Protein AF-A0A7K3YD41-F1 (afdb_monomer_lite)

Sequence (120 aa):
AGKALQLPLYIRAVETLTGLTGAAGAYYTLRRDEVQIRPVFWDARRKAHFAVYPATSKSGVEDIHALIDASLARVRDYLRGIQGGRFHPRQDTGPCPAYCGFMTVCRFDALREEGEDGSH

Radius of gyration: 18.7 Å; chains: 1; bounding box: 37×51×47 Å

pLDDT: mean 80.91, std 15.58, range [35.88, 98.0]

Structure (mmCIF, N/CA/C/O backbone):
data_AF-A0A7K3YD41-F1
#
_entry.id   AF-A0A7K3YD41-F1
#
loop_
_atom_site.group_PDB
_atom_site.id
_atom_site.type_symbol
_atom_site.label_atom_id
_atom_site.label_alt_id
_atom_site.label_comp_id
_atom_site.label_asym_id
_atom_site.label_entity_id
_atom_site.label_seq_id
_atom_site.pdbx_PDB_ins_code
_atom_site.Cartn_x
_atom_site.Cartn_y
_atom_site.Cartn_z
_atom_site.occupancy
_atom_site.B_iso_or_equiv
_atom_site.auth_seq_id
_atom_site.auth_comp_id
_atom_site.auth_asym_id
_atom_site.auth_atom_id
_atom_site.pdbx_PDB_model_num
ATOM 1 N N . ALA A 1 1 ? 8.044 6.000 2.141 1.00 57.03 1 ALA A N 1
ATOM 2 C CA . ALA A 1 1 ? 7.405 4.773 1.609 1.00 57.03 1 ALA A CA 1
ATOM 3 C C . ALA A 1 1 ? 6.131 4.428 2.396 1.00 57.03 1 ALA A C 1
ATOM 5 O O . ALA A 1 1 ? 5.997 4.919 3.513 1.00 57.03 1 ALA A O 1
ATOM 6 N N . GLY A 1 2 ? 5.197 3.649 1.824 1.00 60.16 2 GLY A N 1
ATOM 7 C CA . GLY A 1 2 ? 4.041 3.037 2.519 1.00 60.16 2 GLY A CA 1
ATOM 8 C C . GLY A 1 2 ? 2.701 3.803 2.531 1.00 60.16 2 GLY A C 1
ATOM 9 O O . GLY A 1 2 ? 1.834 3.455 3.327 1.00 60.16 2 GLY A O 1
ATOM 10 N N . LYS A 1 3 ? 2.540 4.884 1.747 1.00 61.78 3 LYS A N 1
ATOM 11 C CA . LYS A 1 3 ? 1.255 5.617 1.621 1.00 61.78 3 LYS A CA 1
ATOM 12 C C . LYS A 1 3 ? 0.293 4.936 0.635 1.00 61.78 3 LYS A C 1
ATOM 14 O O . LYS A 1 3 ? -0.917 5.055 0.766 1.00 61.78 3 LYS A O 1
ATOM 19 N N . ALA A 1 4 ? 0.829 4.190 -0.331 1.00 81.25 4 ALA A N 1
ATOM 20 C CA . ALA A 1 4 ? 0.049 3.314 -1.196 1.00 81.25 4 ALA A CA 1
ATOM 21 C C . ALA A 1 4 ? -0.242 2.007 -0.446 1.00 81.25 4 ALA A C 1
ATOM 23 O O . ALA A 1 4 ? 0.607 1.121 -0.400 1.00 81.25 4 ALA A O 1
ATOM 24 N N . LEU A 1 5 ? -1.410 1.924 0.194 1.00 89.75 5 LEU A N 1
ATOM 25 C CA . LEU A 1 5 ? -1.732 0.846 1.137 1.00 89.75 5 LEU A CA 1
ATOM 26 C C . LEU A 1 5 ? -2.215 -0.449 0.481 1.00 89.75 5 LEU A C 1
ATOM 28 O O . LEU A 1 5 ? -1.977 -1.524 1.016 1.00 89.75 5 LEU A O 1
ATOM 32 N N . GLN A 1 6 ? -2.890 -0.360 -0.663 1.00 93.50 6 GLN A N 1
ATOM 33 C CA . GLN A 1 6 ? -3.619 -1.490 -1.242 1.00 93.50 6 GLN A CA 1
ATOM 34 C C . GLN A 1 6 ? -2.731 -2.723 -1.478 1.00 93.50 6 GLN A C 1
ATOM 36 O O . GLN A 1 6 ? -3.013 -3.795 -0.950 1.00 93.50 6 GLN A O 1
ATOM 41 N N . LEU A 1 7 ? -1.635 -2.567 -2.229 1.00 94.56 7 LEU A N 1
ATOM 42 C CA . LEU A 1 7 ? -0.740 -3.680 -2.558 1.00 94.56 7 LEU A CA 1
ATOM 43 C C . LEU A 1 7 ? -0.038 -4.269 -1.318 1.00 94.56 7 LEU A C 1
ATOM 45 O O . LEU A 1 7 ? -0.115 -5.485 -1.151 1.00 94.56 7 LEU A O 1
ATOM 49 N N . PRO A 1 8 ? 0.583 -3.478 -0.414 1.00 94.75 8 PRO A N 1
ATOM 50 C CA . PRO A 1 8 ? 1.166 -4.026 0.813 1.00 94.75 8 PRO A CA 1
ATOM 51 C C . PRO A 1 8 ? 0.164 -4.781 1.697 1.00 94.75 8 PRO A C 1
ATOM 53 O O . PRO A 1 8 ? 0.505 -5.828 2.244 1.00 94.75 8 PRO A O 1
ATOM 56 N N . LEU A 1 9 ? -1.078 -4.295 1.814 1.00 95.94 9 LEU A N 1
ATOM 57 C CA . LEU A 1 9 ? -2.110 -4.966 2.613 1.00 95.94 9 LEU A CA 1
ATOM 58 C C . LEU A 1 9 ? -2.552 -6.296 1.998 1.00 95.94 9 LEU A C 1
ATOM 60 O O . LEU A 1 9 ? -2.706 -7.276 2.726 1.00 95.94 9 LEU A O 1
ATOM 64 N N . TYR A 1 10 ? -2.723 -6.359 0.675 1.00 95.94 10 TYR A N 1
ATOM 65 C CA . TYR A 1 10 ? -3.044 -7.622 0.008 1.00 95.94 10 TYR A CA 1
ATOM 66 C C . TYR A 1 10 ? -1.913 -8.633 0.106 1.00 95.94 10 TYR A C 1
ATOM 68 O O . TYR A 1 10 ? -2.182 -9.797 0.392 1.00 95.94 10 TYR A O 1
ATOM 76 N N . ILE A 1 11 ? -0.664 -8.195 -0.075 1.00 95.75 11 ILE A N 1
ATOM 77 C CA . ILE A 1 11 ? 0.490 -9.073 0.122 1.00 95.75 11 ILE A CA 1
ATOM 78 C C . ILE A 1 11 ? 0.449 -9.642 1.538 1.00 95.75 11 ILE A C 1
ATOM 80 O O . ILE A 1 11 ? 0.408 -10.859 1.686 1.00 95.75 11 ILE A O 1
ATOM 84 N N . ARG A 1 12 ? 0.326 -8.796 2.570 1.00 96.81 12 ARG A N 1
ATOM 85 C CA . ARG A 1 12 ? 0.276 -9.268 3.959 1.00 96.81 12 ARG A CA 1
ATOM 86 C C . ARG A 1 12 ? -0.837 -10.286 4.214 1.00 96.81 12 ARG A C 1
ATOM 88 O O . ARG A 1 12 ? -0.636 -11.245 4.962 1.00 96.81 12 ARG A O 1
ATOM 95 N N . ALA A 1 13 ? -2.012 -10.076 3.624 1.00 97.19 13 ALA A N 1
ATOM 96 C CA . ALA A 1 13 ? -3.127 -11.009 3.742 1.00 97.19 13 ALA A CA 1
ATOM 97 C C . ALA A 1 13 ? -2.784 -12.370 3.117 1.00 97.19 13 ALA A C 1
ATOM 99 O O . ALA A 1 13 ? -2.975 -13.400 3.759 1.00 97.19 13 ALA A O 1
ATOM 100 N N . VAL A 1 14 ? -2.216 -12.381 1.908 1.00 97.00 14 VAL A N 1
ATOM 101 C CA . VAL A 1 14 ? -1.790 -13.615 1.231 1.00 97.00 14 VAL A CA 1
ATOM 102 C C . VAL A 1 14 ? -0.688 -14.330 2.012 1.00 97.00 14 VAL A C 1
ATOM 104 O O . VAL A 1 14 ? -0.788 -15.538 2.209 1.00 97.00 14 VAL A O 1
ATOM 107 N N . GLU A 1 15 ? 0.322 -13.613 2.508 1.00 96.94 15 GLU A N 1
ATOM 108 C CA . GLU A 1 15 ? 1.392 -14.198 3.334 1.00 96.94 15 GLU A CA 1
ATOM 109 C C . GLU A 1 15 ? 0.824 -14.871 4.588 1.00 96.94 15 GLU A C 1
ATOM 111 O O . GLU A 1 15 ? 1.218 -15.977 4.944 1.00 96.94 15 GLU A O 1
ATOM 116 N N . THR A 1 16 ? -0.163 -14.234 5.222 1.00 97.38 16 THR A N 1
ATOM 117 C CA . THR A 1 16 ? -0.834 -14.772 6.413 1.00 97.38 16 THR A CA 1
ATOM 118 C C . THR A 1 16 ? -1.638 -16.033 6.094 1.00 97.38 16 THR A C 1
ATOM 120 O O . THR A 1 16 ? -1.631 -16.980 6.874 1.00 97.38 16 THR A O 1
ATOM 123 N N . LEU A 1 17 ? -2.332 -16.053 4.954 1.00 98.00 17 LEU A N 1
ATOM 124 C CA . LEU A 1 17 ? -3.191 -17.168 4.548 1.00 98.00 17 LEU A CA 1
ATOM 125 C C . LEU A 1 17 ? -2.413 -18.366 3.990 1.00 98.00 17 LEU A C 1
ATOM 127 O O . LEU A 1 17 ? -2.911 -19.486 4.040 1.00 98.00 17 LEU A O 1
ATOM 131 N N . THR A 1 18 ? -1.227 -18.137 3.423 1.00 97.62 18 THR A 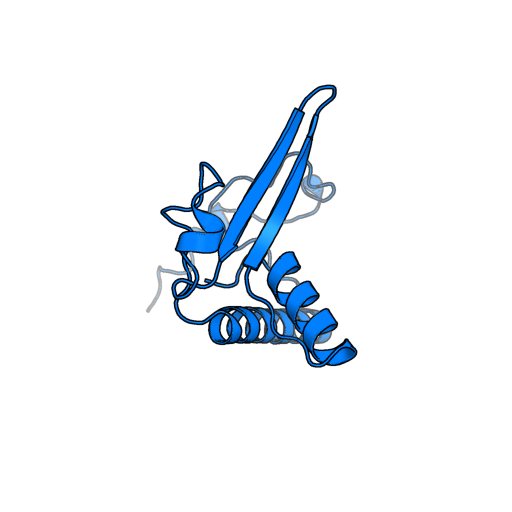N 1
ATOM 132 C CA . THR A 1 18 ? -0.511 -19.153 2.631 1.00 97.62 18 THR A CA 1
ATOM 133 C C . THR A 1 18 ? 0.875 -19.504 3.165 1.00 97.62 18 THR A C 1
ATOM 135 O O . THR A 1 18 ? 1.439 -20.511 2.746 1.00 97.62 18 THR A O 1
ATOM 138 N N . GLY A 1 19 ? 1.456 -18.686 4.048 1.00 95.56 19 GLY A N 1
ATOM 139 C CA . GLY A 1 19 ? 2.849 -18.823 4.489 1.00 95.56 19 GLY A CA 1
ATOM 140 C C . GLY A 1 19 ? 3.890 -18.475 3.416 1.00 95.56 19 GLY A C 1
ATOM 141 O O . GLY A 1 19 ? 5.086 -18.602 3.666 1.00 95.56 19 GLY A O 1
ATOM 142 N N . LEU A 1 20 ? 3.460 -18.045 2.226 1.00 95.06 20 LEU A N 1
ATOM 143 C CA . LEU A 1 20 ? 4.350 -17.557 1.172 1.00 95.06 20 LEU A CA 1
ATOM 144 C C . LEU A 1 20 ? 4.833 -16.135 1.485 1.00 95.06 20 LEU A C 1
ATOM 146 O O . LEU A 1 20 ? 4.290 -15.469 2.359 1.00 95.06 20 LEU A O 1
ATOM 150 N N . THR A 1 21 ? 5.831 -15.659 0.738 1.00 92.50 21 THR A N 1
ATOM 151 C CA . THR A 1 21 ? 6.382 -14.300 0.865 1.00 92.50 21 THR A CA 1
ATOM 152 C C . THR A 1 21 ? 6.145 -13.497 -0.408 1.00 92.50 21 THR A C 1
ATOM 154 O O . THR A 1 21 ? 6.401 -13.981 -1.517 1.00 92.50 21 THR A O 1
ATOM 157 N N . GLY A 1 22 ? 5.691 -12.252 -0.265 1.00 92.12 22 GLY A N 1
ATOM 158 C CA . GLY A 1 22 ? 5.512 -11.342 -1.390 1.00 92.12 22 GLY A CA 1
ATOM 159 C C . GLY A 1 22 ? 6.840 -10.860 -1.976 1.00 92.12 22 GLY A C 1
ATOM 160 O O . GLY A 1 22 ? 7.732 -10.428 -1.255 1.00 92.12 22 GLY A O 1
ATOM 161 N N . ALA A 1 23 ? 6.960 -10.884 -3.306 1.00 91.38 23 ALA A N 1
ATOM 162 C CA . ALA A 1 23 ? 8.164 -10.433 -4.017 1.00 91.38 23 ALA A CA 1
ATOM 163 C C . ALA A 1 23 ? 7.988 -9.095 -4.760 1.00 91.38 23 ALA A C 1
ATOM 165 O O . ALA A 1 23 ? 8.976 -8.468 -5.143 1.00 91.38 23 ALA A O 1
ATOM 166 N N . ALA A 1 24 ? 6.746 -8.671 -5.010 1.00 91.25 24 ALA A N 1
ATOM 167 C CA . ALA A 1 24 ? 6.417 -7.425 -5.697 1.00 91.25 24 ALA A CA 1
ATOM 168 C C . ALA A 1 24 ? 4.927 -7.092 -5.571 1.00 91.25 24 ALA A C 1
ATOM 170 O O . ALA A 1 24 ? 4.100 -7.969 -5.326 1.00 91.25 24 ALA A O 1
ATOM 171 N N . GLY A 1 25 ? 4.591 -5.828 -5.819 1.00 91.00 25 GLY A N 1
ATOM 172 C CA . GLY A 1 25 ? 3.224 -5.363 -6.028 1.00 91.00 25 GLY A CA 1
ATOM 173 C C . GLY A 1 25 ? 3.105 -4.669 -7.381 1.00 91.00 25 GLY A C 1
ATOM 174 O O . GLY A 1 25 ? 3.877 -3.755 -7.678 1.00 91.00 25 GLY A O 1
ATOM 175 N N . ALA A 1 26 ? 2.131 -5.073 -8.195 1.00 89.56 26 ALA A N 1
ATOM 176 C CA . ALA A 1 26 ? 1.897 -4.518 -9.525 1.00 89.56 26 ALA A CA 1
ATOM 177 C C . ALA A 1 26 ? 0.402 -4.355 -9.811 1.00 89.56 26 ALA A C 1
ATOM 179 O O . ALA A 1 26 ? -0.422 -5.110 -9.297 1.00 89.56 26 ALA A O 1
ATOM 180 N N . TYR A 1 27 ? 0.074 -3.398 -10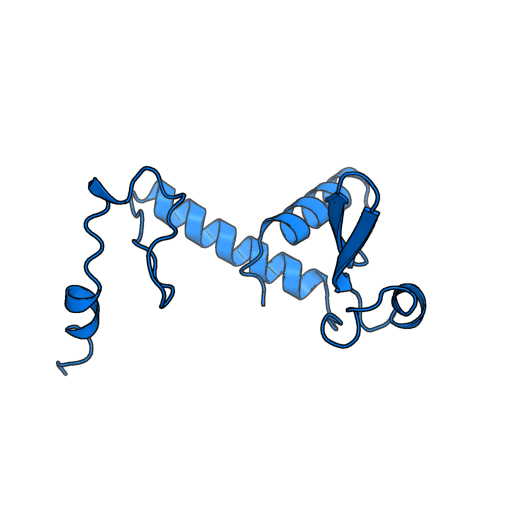.676 1.00 88.56 27 TYR A N 1
ATOM 181 C CA . TYR A 1 27 ? -1.263 -3.260 -11.243 1.00 88.56 27 TYR A CA 1
ATOM 182 C C . TYR A 1 27 ? -1.266 -3.655 -12.715 1.00 88.56 27 TYR A C 1
ATOM 184 O O . TYR A 1 27 ? -0.342 -3.324 -13.459 1.00 88.56 27 TYR A O 1
ATOM 192 N N . TYR A 1 28 ? -2.346 -4.303 -13.138 1.00 87.19 28 TYR A N 1
ATOM 193 C CA . TYR A 1 28 ? -2.671 -4.460 -14.549 1.00 87.19 28 TYR A CA 1
ATOM 194 C C . TYR A 1 28 ? -3.504 -3.262 -14.992 1.00 87.19 28 TYR A C 1
ATOM 196 O O . TYR A 1 28 ? -4.527 -2.947 -14.387 1.00 87.19 28 TYR A O 1
ATOM 204 N N . THR A 1 29 ? -3.067 -2.587 -16.049 1.00 85.75 29 THR A N 1
ATOM 205 C CA . THR A 1 29 ? -3.888 -1.608 -16.763 1.00 85.75 29 THR A CA 1
ATOM 206 C C . THR A 1 29 ? -4.462 -2.296 -17.989 1.00 85.75 29 THR A C 1
ATOM 208 O O . THR A 1 29 ? -3.709 -2.674 -18.885 1.00 85.75 29 THR A O 1
ATOM 211 N N . LEU A 1 30 ? -5.782 -2.469 -18.003 1.00 88.25 30 LEU A N 1
ATOM 212 C CA . LEU A 1 30 ? -6.519 -3.038 -19.125 1.00 88.25 30 LEU A CA 1
ATOM 213 C C . LEU A 1 30 ? -7.094 -1.897 -19.968 1.00 88.25 30 LEU A C 1
ATOM 215 O O . LEU A 1 30 ? -7.829 -1.046 -19.460 1.00 88.25 30 LEU A O 1
ATOM 219 N N . ARG A 1 31 ? -6.755 -1.873 -21.252 1.00 86.06 31 ARG A N 1
ATOM 220 C CA . ARG A 1 31 ? -7.366 -1.023 -22.282 1.00 86.06 31 ARG A CA 1
ATOM 221 C C . ARG A 1 31 ? -7.869 -1.922 -23.408 1.00 86.06 31 ARG A C 1
ATOM 223 O O . ARG A 1 31 ? -7.466 -3.078 -23.469 1.00 86.06 31 ARG A O 1
ATOM 230 N N . ARG A 1 32 ? -8.751 -1.395 -24.271 1.00 83.19 32 ARG A N 1
ATOM 231 C CA . ARG A 1 32 ? -9.466 -2.173 -25.307 1.00 83.19 32 ARG A CA 1
ATOM 232 C C . ARG A 1 32 ? -8.570 -3.144 -26.091 1.00 83.19 32 ARG A C 1
ATOM 234 O O . ARG A 1 32 ? -9.033 -4.242 -26.349 1.00 83.19 32 ARG A O 1
ATOM 241 N N . ASP A 1 33 ? -7.305 -2.793 -26.331 1.00 86.31 33 ASP A N 1
ATOM 242 C CA . ASP A 1 33 ? -6.351 -3.628 -27.077 1.00 86.31 33 ASP A CA 1
ATOM 243 C C . ASP A 1 33 ? -4.969 -3.735 -26.404 1.00 86.31 33 ASP A C 1
ATOM 245 O O . ASP A 1 33 ? -3.985 -4.108 -27.039 1.00 86.31 33 ASP A O 1
ATOM 249 N N . GLU A 1 34 ? -4.853 -3.376 -25.121 1.00 83.25 34 GLU A N 1
ATOM 250 C CA . GLU A 1 34 ? -3.553 -3.329 -24.448 1.00 83.25 34 GLU A CA 1
ATOM 251 C C . GLU A 1 34 ? -3.649 -3.761 -22.983 1.00 83.25 34 GLU A C 1
ATOM 253 O O . GLU A 1 34 ? -4.419 -3.205 -22.195 1.00 83.25 34 GLU A O 1
ATOM 258 N N . VAL A 1 35 ? -2.811 -4.729 -22.607 1.00 85.25 35 VAL A N 1
ATOM 259 C CA . VAL A 1 35 ? -2.584 -5.121 -21.215 1.00 85.25 35 VAL A CA 1
ATOM 260 C C . VAL A 1 35 ? -1.187 -4.669 -20.818 1.00 85.25 35 VAL A C 1
ATOM 262 O O . VAL A 1 35 ? -0.192 -5.227 -21.274 1.00 85.25 35 VAL A O 1
ATOM 265 N N . GLN A 1 36 ? -1.107 -3.667 -19.943 1.00 84.75 36 GLN A N 1
ATOM 266 C CA . GLN A 1 36 ? 0.165 -3.216 -19.383 1.00 84.75 36 GLN A CA 1
ATOM 267 C C . GLN A 1 36 ? 0.294 -3.643 -17.925 1.00 84.75 36 GLN A C 1
ATOM 269 O O . GLN A 1 36 ? -0.558 -3.319 -17.095 1.00 84.75 36 GLN A O 1
ATOM 274 N N . ILE A 1 37 ? 1.405 -4.297 -17.593 1.00 85.31 37 ILE A N 1
ATOM 275 C CA . ILE A 1 37 ? 1.795 -4.548 -16.205 1.00 85.31 37 ILE A CA 1
ATOM 276 C C . ILE A 1 37 ? 2.618 -3.360 -15.721 1.00 85.31 37 ILE A C 1
ATOM 278 O O . ILE A 1 37 ? 3.634 -3.003 -16.320 1.00 85.31 37 ILE A O 1
ATOM 282 N N . ARG A 1 38 ? 2.186 -2.753 -14.616 1.00 84.69 38 ARG A N 1
ATOM 283 C CA . ARG A 1 38 ? 2.871 -1.635 -13.965 1.00 84.69 38 ARG A CA 1
ATOM 284 C C . ARG A 1 38 ? 3.291 -2.042 -12.556 1.00 84.69 38 ARG A C 1
ATOM 286 O O . ARG A 1 38 ? 2.486 -1.928 -11.626 1.00 84.69 38 ARG A O 1
ATOM 293 N N . PRO A 1 39 ? 4.529 -2.534 -12.379 1.00 84.69 39 PRO A N 1
ATOM 294 C CA . PRO A 1 39 ? 5.081 -2.777 -11.056 1.00 84.69 39 PRO A CA 1
ATOM 295 C C . PRO A 1 39 ? 5.177 -1.465 -10.282 1.00 84.69 39 PRO A C 1
ATOM 297 O O . PRO A 1 39 ? 5.734 -0.486 -10.772 1.00 84.69 39 PRO A O 1
ATOM 300 N N . VAL A 1 40 ? 4.621 -1.449 -9.076 1.00 87.44 40 VAL A N 1
ATOM 301 C CA . VAL A 1 40 ? 4.703 -0.313 -8.151 1.00 87.44 40 VAL A CA 1
ATOM 302 C C . VAL A 1 40 ? 5.954 -0.446 -7.295 1.00 87.44 40 VAL A C 1
ATOM 304 O O . VAL A 1 40 ? 6.689 0.526 -7.127 1.00 87.44 40 VAL A O 1
ATOM 307 N N . PHE A 1 41 ? 6.218 -1.658 -6.804 1.00 90.00 41 PHE A N 1
ATOM 308 C CA . PHE A 1 41 ? 7.443 -2.017 -6.099 1.00 90.00 41 PHE A CA 1
ATOM 309 C C . PHE A 1 41 ? 7.820 -3.481 -6.342 1.00 90.00 41 PHE A C 1
ATOM 311 O O . PHE A 1 41 ? 6.952 -4.304 -6.639 1.00 90.00 41 PHE A O 1
ATOM 318 N N . TRP A 1 42 ? 9.100 -3.806 -6.192 1.00 90.81 42 TRP A N 1
ATOM 319 C CA . TRP A 1 42 ? 9.638 -5.162 -6.316 1.00 90.81 42 TRP A CA 1
ATOM 320 C C . TRP A 1 42 ? 10.892 -5.340 -5.451 1.00 90.81 42 TRP A C 1
ATOM 322 O O . TRP A 1 42 ? 11.563 -4.363 -5.127 1.00 90.81 42 TRP A O 1
ATOM 332 N N . ASP A 1 43 ? 11.202 -6.579 -5.069 1.00 91.12 43 ASP A N 1
ATOM 333 C CA . ASP A 1 43 ? 12.366 -6.913 -4.236 1.00 91.12 43 ASP A CA 1
ATOM 334 C C . ASP A 1 43 ? 13.666 -6.622 -4.995 1.00 91.12 43 ASP A C 1
ATOM 336 O O . ASP A 1 43 ? 13.977 -7.293 -5.985 1.00 91.12 43 ASP A O 1
ATOM 340 N N . ALA A 1 44 ? 14.446 -5.652 -4.511 1.00 89.69 44 ALA A N 1
ATOM 341 C CA . ALA A 1 44 ? 15.699 -5.215 -5.123 1.00 89.69 44 ALA A CA 1
ATOM 342 C C . ALA A 1 44 ? 16.668 -6.382 -5.403 1.00 89.69 44 ALA A C 1
ATOM 344 O O . ALA A 1 44 ? 17.366 -6.384 -6.423 1.00 89.69 44 ALA A O 1
ATOM 345 N N . ARG A 1 45 ? 16.654 -7.414 -4.550 1.00 89.31 45 ARG A N 1
ATOM 346 C CA . ARG A 1 45 ? 17.501 -8.617 -4.650 1.00 89.31 45 ARG A CA 1
ATOM 347 C C . ARG A 1 45 ? 17.113 -9.512 -5.830 1.00 89.31 45 ARG A C 1
ATOM 349 O O . ARG A 1 45 ? 17.892 -10.358 -6.255 1.00 89.31 45 ARG A O 1
ATOM 356 N N . ARG A 1 46 ? 15.916 -9.310 -6.385 1.00 87.75 46 ARG A N 1
ATOM 357 C CA . ARG A 1 46 ? 15.312 -10.083 -7.479 1.00 87.75 46 ARG A CA 1
ATOM 358 C C . ARG A 1 46 ? 15.209 -9.292 -8.784 1.00 87.75 46 ARG A C 1
ATOM 360 O O . ARG A 1 46 ? 14.454 -9.686 -9.670 1.00 87.75 46 ARG A O 1
ATOM 367 N N . LYS A 1 47 ? 15.978 -8.205 -8.939 1.00 84.81 47 LYS A N 1
ATOM 368 C CA . LYS A 1 47 ? 15.931 -7.275 -10.090 1.00 84.81 47 LYS A CA 1
ATOM 369 C C . LYS A 1 47 ? 15.824 -7.952 -11.457 1.00 84.81 47 LYS A C 1
ATOM 371 O O . LYS A 1 47 ? 15.037 -7.509 -12.289 1.00 84.81 47 LYS A O 1
ATOM 376 N N . ALA A 1 48 ? 16.588 -9.020 -11.687 1.00 86.62 48 ALA A N 1
ATOM 377 C CA . ALA A 1 48 ? 16.599 -9.732 -12.964 1.00 86.62 48 ALA A CA 1
ATOM 378 C C . ALA A 1 48 ? 15.208 -10.260 -13.366 1.00 86.62 48 ALA A C 1
ATOM 380 O O . ALA A 1 48 ? 14.832 -10.158 -14.530 1.00 86.62 48 ALA A O 1
ATOM 381 N N . HIS A 1 49 ? 14.400 -10.724 -12.407 1.00 85.81 49 HIS A N 1
ATOM 382 C CA . HIS A 1 49 ? 13.037 -11.209 -12.659 1.00 85.81 49 HIS A CA 1
ATOM 383 C C . HIS A 1 49 ? 12.063 -10.098 -13.078 1.00 85.81 49 HIS A C 1
ATOM 385 O O . HIS A 1 49 ? 11.008 -10.380 -13.641 1.00 85.81 49 HIS A O 1
ATOM 391 N N . PHE A 1 50 ? 12.417 -8.837 -12.825 1.00 84.00 50 PHE A N 1
ATOM 392 C CA . PHE A 1 50 ? 11.579 -7.671 -13.103 1.00 84.00 50 PHE A CA 1
ATOM 393 C C . PHE A 1 50 ? 12.106 -6.806 -14.259 1.00 84.00 50 PHE A C 1
ATOM 395 O O . PHE A 1 50 ? 11.497 -5.787 -14.591 1.00 84.00 50 PHE A O 1
ATOM 402 N N . ALA A 1 51 ? 13.204 -7.210 -14.905 1.00 80.94 51 ALA A N 1
ATOM 403 C CA . ALA A 1 51 ? 13.825 -6.467 -16.003 1.00 80.94 51 ALA A CA 1
ATOM 404 C C . ALA A 1 51 ? 12.954 -6.400 -17.273 1.00 80.94 51 ALA A C 1
ATOM 406 O O . ALA A 1 51 ? 13.105 -5.480 -18.069 1.00 80.94 51 ALA A O 1
ATOM 407 N N . VAL A 1 52 ? 12.019 -7.341 -17.444 1.00 81.38 52 VAL A N 1
ATOM 408 C CA . VAL A 1 52 ? 11.088 -7.390 -18.587 1.00 81.38 52 VAL A CA 1
ATOM 409 C C . VAL A 1 52 ? 10.008 -6.301 -18.543 1.00 81.38 52 VAL A C 1
ATOM 411 O O . VAL A 1 52 ? 9.310 -6.086 -19.529 1.00 81.38 52 VAL A O 1
ATOM 414 N N . TYR A 1 53 ? 9.853 -5.605 -17.412 1.00 78.75 53 TYR A N 1
ATOM 415 C CA . TYR A 1 53 ? 8.836 -4.572 -17.243 1.00 78.75 53 TYR A CA 1
ATOM 416 C C . TYR A 1 53 ? 9.435 -3.169 -17.462 1.00 78.75 53 TYR A C 1
ATOM 418 O O . TYR A 1 53 ? 10.386 -2.797 -16.780 1.00 78.75 53 TYR A O 1
ATOM 426 N N . PRO A 1 54 ? 8.866 -2.334 -18.346 1.00 65.25 54 PRO A N 1
ATOM 427 C CA . PRO A 1 54 ? 9.517 -1.115 -18.849 1.00 65.25 54 PRO A CA 1
ATOM 428 C C . PRO A 1 54 ? 9.691 0.030 -17.830 1.00 65.25 54 PRO A C 1
ATOM 430 O O . PRO A 1 54 ? 10.417 0.982 -18.102 1.00 65.25 54 PRO A O 1
ATOM 433 N N . ALA A 1 55 ? 9.057 -0.040 -16.653 1.00 61.22 55 ALA A N 1
ATOM 434 C CA . ALA A 1 55 ? 9.079 1.019 -15.632 1.00 61.22 55 ALA A CA 1
ATOM 435 C C . ALA A 1 55 ? 9.812 0.637 -14.328 1.00 61.22 55 ALA A C 1
ATOM 437 O O . ALA A 1 55 ? 9.766 1.384 -13.351 1.00 61.22 55 ALA A O 1
ATOM 438 N N . THR A 1 56 ? 10.483 -0.518 -14.266 1.00 60.53 56 THR A N 1
ATOM 439 C CA . THR A 1 56 ? 10.954 -1.083 -12.989 1.00 60.53 56 THR A CA 1
ATOM 440 C C . THR A 1 56 ? 12.191 -0.424 -12.396 1.00 60.53 56 THR A C 1
ATOM 442 O O . THR A 1 56 ? 12.414 -0.588 -11.201 1.00 60.53 56 THR A O 1
ATOM 445 N N . SER A 1 57 ? 12.972 0.369 -13.135 1.00 55.25 57 SER A N 1
ATOM 446 C CA . SER A 1 57 ? 14.285 0.845 -12.659 1.00 55.25 57 SER A CA 1
ATOM 447 C C . SER A 1 57 ? 14.259 1.700 -11.380 1.00 55.25 57 SER A C 1
ATOM 449 O O . SER A 1 57 ? 15.283 1.773 -10.706 1.00 55.25 57 SER A O 1
ATOM 451 N N . LYS A 1 58 ? 13.113 2.292 -11.002 1.00 64.25 58 LYS A N 1
ATOM 452 C CA . LYS A 1 58 ? 12.954 3.129 -9.791 1.00 64.25 58 LYS A CA 1
ATOM 453 C C . LYS A 1 58 ? 12.045 2.536 -8.704 1.00 64.25 58 LYS A C 1
ATOM 455 O O . LYS A 1 58 ? 11.768 3.205 -7.714 1.00 64.25 58 LYS A O 1
ATOM 460 N N . SER A 1 59 ? 11.592 1.296 -8.877 1.00 78.44 59 SER A N 1
ATOM 461 C CA . SER A 1 59 ? 10.618 0.640 -7.989 1.00 78.44 59 SER A CA 1
ATOM 462 C C . SER A 1 59 ? 11.227 -0.468 -7.119 1.00 78.44 59 SER A C 1
ATOM 464 O O . SER A 1 59 ? 10.499 -1.189 -6.441 1.00 78.44 59 SER A O 1
ATOM 466 N N . GLY A 1 60 ? 12.551 -0.625 -7.137 1.00 84.50 60 GLY A N 1
ATOM 467 C CA . GLY A 1 60 ? 13.243 -1.596 -6.293 1.00 84.50 60 GLY A CA 1
ATOM 468 C C . GLY A 1 60 ? 13.186 -1.185 -4.825 1.00 84.50 60 GLY A C 1
ATOM 469 O O . GLY A 1 60 ? 13.499 -0.045 -4.487 1.00 84.50 60 GLY A O 1
ATOM 470 N N . VAL A 1 61 ? 12.794 -2.114 -3.959 1.00 88.31 61 VAL A N 1
ATOM 471 C CA . VAL A 1 61 ? 12.758 -1.935 -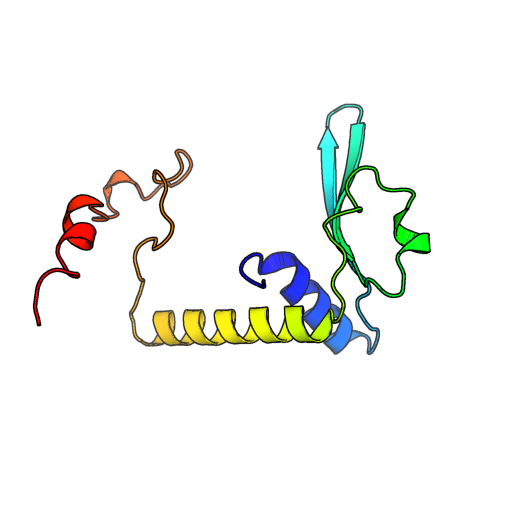2.505 1.00 88.31 61 VAL A CA 1
ATOM 472 C C . VAL A 1 61 ? 13.665 -2.985 -1.878 1.00 88.31 61 VAL A C 1
ATOM 474 O O . VAL A 1 61 ? 13.558 -4.167 -2.198 1.00 88.31 61 VAL A O 1
ATOM 477 N N . GLU A 1 62 ? 14.576 -2.554 -1.008 1.00 89.00 62 GLU A N 1
ATOM 478 C CA . GLU A 1 62 ? 15.553 -3.442 -0.359 1.00 89.00 62 GLU A CA 1
ATOM 479 C C . GLU A 1 62 ? 14.911 -4.426 0.624 1.00 89.00 62 GLU A C 1
ATOM 481 O O . GLU A 1 62 ? 15.401 -5.547 0.789 1.00 89.00 62 GLU A O 1
ATOM 486 N N . ASP A 1 63 ? 13.818 -3.994 1.257 1.00 91.25 63 ASP A N 1
ATOM 487 C CA . ASP A 1 63 ? 13.036 -4.779 2.201 1.00 91.25 63 ASP A CA 1
ATOM 488 C C . ASP A 1 63 ? 11.528 -4.539 2.012 1.00 91.25 63 ASP A C 1
ATOM 490 O O . ASP A 1 63 ? 10.971 -3.494 2.366 1.00 91.25 63 ASP A O 1
ATOM 494 N N . ILE A 1 64 ? 10.858 -5.534 1.430 1.00 91.81 64 ILE A N 1
ATOM 495 C CA . ILE A 1 64 ? 9.405 -5.527 1.240 1.00 91.81 64 ILE A CA 1
ATOM 496 C C . ILE A 1 64 ? 8.667 -5.623 2.576 1.00 91.81 64 ILE A C 1
ATOM 498 O O . ILE A 1 64 ? 7.616 -4.998 2.722 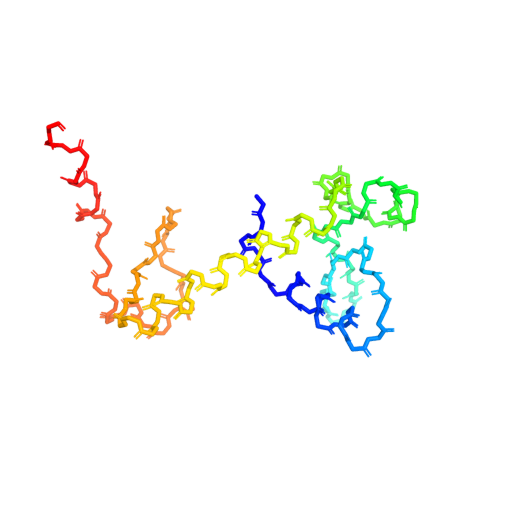1.00 91.81 64 ILE A O 1
ATOM 502 N N . HIS A 1 65 ? 9.199 -6.349 3.560 1.00 92.81 65 HIS A N 1
ATOM 503 C CA . HIS A 1 65 ? 8.535 -6.484 4.855 1.00 92.81 65 HIS A CA 1
ATOM 504 C C . HIS A 1 65 ? 8.535 -5.148 5.589 1.00 92.81 65 HIS A C 1
ATOM 506 O O . HIS A 1 65 ? 7.488 -4.736 6.078 1.00 92.81 65 HIS A O 1
ATOM 512 N N . ALA A 1 66 ? 9.635 -4.391 5.533 1.00 93.31 66 ALA A N 1
ATOM 513 C CA . ALA A 1 66 ? 9.662 -3.026 6.059 1.00 93.31 66 ALA A CA 1
ATOM 514 C C . ALA A 1 66 ? 8.615 -2.110 5.390 1.00 93.31 66 ALA A C 1
ATOM 516 O O . ALA A 1 66 ? 7.986 -1.283 6.056 1.00 93.31 66 ALA A O 1
ATOM 517 N N . LEU A 1 67 ? 8.381 -2.257 4.078 1.00 92.69 67 LEU A N 1
ATOM 518 C CA . LEU A 1 67 ? 7.308 -1.538 3.379 1.00 92.69 67 LEU A CA 1
ATOM 519 C C . LEU A 1 67 ? 5.920 -1.948 3.896 1.00 92.69 67 LEU A C 1
ATOM 521 O O . LEU A 1 67 ? 5.077 -1.075 4.123 1.00 92.69 67 LEU A O 1
ATOM 525 N N . ILE A 1 68 ? 5.686 -3.250 4.076 1.00 94.06 68 ILE A N 1
ATOM 526 C CA . ILE A 1 68 ? 4.433 -3.799 4.609 1.00 94.06 68 ILE A CA 1
ATOM 527 C C . ILE A 1 68 ? 4.196 -3.300 6.035 1.00 94.06 68 ILE A C 1
ATOM 529 O O . ILE A 1 68 ? 3.121 -2.770 6.319 1.00 94.06 68 ILE A O 1
ATOM 533 N N . ASP A 1 69 ? 5.198 -3.382 6.905 1.00 94.94 69 ASP A N 1
ATOM 534 C CA . ASP A 1 69 ? 5.121 -2.935 8.294 1.00 94.94 69 ASP A CA 1
ATOM 535 C C . ASP A 1 69 ? 4.844 -1.434 8.388 1.00 94.94 69 ASP A C 1
ATOM 537 O O . ASP A 1 69 ? 3.976 -1.008 9.156 1.00 94.94 69 ASP A O 1
ATOM 541 N N . ALA A 1 70 ? 5.489 -0.623 7.545 1.00 93.88 70 ALA A N 1
ATOM 542 C CA . ALA A 1 70 ? 5.206 0.807 7.458 1.00 93.88 70 ALA A CA 1
ATOM 543 C C . ALA A 1 70 ? 3.763 1.093 7.000 1.00 93.88 70 ALA A C 1
ATOM 545 O O . ALA A 1 70 ? 3.133 2.044 7.474 1.00 93.88 70 ALA A O 1
ATOM 546 N N . SER A 1 71 ? 3.216 0.290 6.083 1.00 93.75 71 SER A N 1
ATOM 547 C CA . SER A 1 71 ? 1.810 0.392 5.674 1.00 93.75 71 SER A CA 1
ATOM 548 C C . SER A 1 71 ? 0.851 -0.040 6.787 1.00 93.75 71 SER A C 1
ATOM 550 O O . SER A 1 71 ? -0.140 0.652 7.025 1.00 93.75 71 SER A O 1
ATOM 552 N N . LEU A 1 72 ? 1.154 -1.115 7.519 1.00 95.31 72 LEU A N 1
ATOM 553 C CA . LEU A 1 72 ? 0.362 -1.564 8.668 1.00 95.31 72 LEU A CA 1
ATOM 554 C C . LEU A 1 72 ? 0.372 -0.539 9.807 1.00 95.31 72 LEU A C 1
ATOM 556 O O . LEU A 1 72 ? -0.672 -0.301 10.415 1.00 95.31 72 LEU A O 1
ATOM 560 N N . ALA A 1 73 ? 1.516 0.093 10.078 1.00 94.50 73 ALA A N 1
ATOM 561 C CA . ALA A 1 73 ? 1.624 1.169 11.059 1.00 94.50 73 ALA A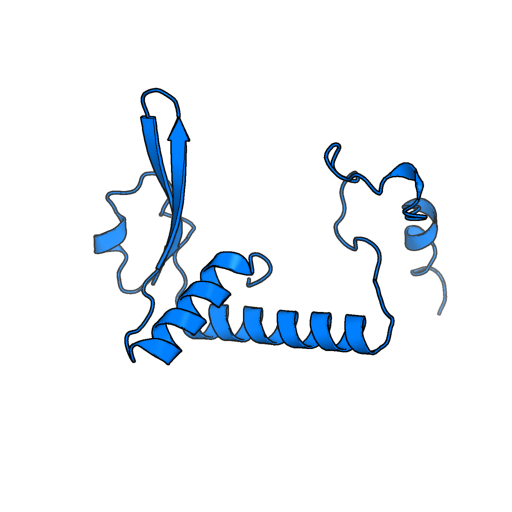 CA 1
ATOM 562 C C . ALA A 1 73 ? 0.674 2.327 10.715 1.00 94.50 73 ALA A C 1
ATOM 564 O O . ALA A 1 73 ? -0.152 2.704 11.544 1.00 94.50 73 ALA A O 1
ATOM 565 N N . ARG A 1 74 ? 0.679 2.793 9.457 1.00 91.06 74 ARG A N 1
ATOM 566 C CA . ARG A 1 74 ? -0.257 3.839 9.007 1.00 91.06 74 ARG A CA 1
ATOM 567 C C . ARG A 1 74 ? -1.716 3.429 9.130 1.00 91.06 74 ARG A C 1
ATOM 569 O O . ARG A 1 74 ? -2.534 4.228 9.569 1.00 91.06 74 ARG A O 1
ATOM 576 N N . VAL A 1 75 ? -2.053 2.194 8.759 1.00 93.31 75 VAL A N 1
ATOM 577 C CA . VAL A 1 75 ? -3.428 1.694 8.898 1.00 93.31 75 VAL A CA 1
ATOM 578 C C . VAL A 1 75 ? -3.863 1.689 10.358 1.00 93.31 75 VAL A C 1
ATOM 580 O O . VAL A 1 75 ? -4.982 2.104 10.645 1.00 93.31 75 VAL A O 1
ATOM 583 N N . ARG A 1 76 ? -2.994 1.282 11.292 1.00 94.12 76 ARG A N 1
ATOM 584 C CA . ARG A 1 76 ? -3.300 1.352 12.730 1.00 94.12 76 ARG A CA 1
ATOM 585 C C . ARG A 1 76 ? -3.586 2.785 13.166 1.00 94.12 76 ARG A C 1
ATOM 587 O O . ARG A 1 76 ? -4.553 3.002 13.891 1.00 94.12 76 ARG A O 1
ATOM 594 N N . ASP A 1 77 ? -2.798 3.749 12.705 1.00 90.75 77 ASP A N 1
ATOM 595 C CA . ASP A 1 77 ? -3.008 5.159 13.039 1.00 90.75 77 ASP A CA 1
ATOM 596 C C . ASP A 1 77 ? -4.314 5.699 12.442 1.00 90.75 77 ASP A C 1
ATOM 598 O O . ASP A 1 77 ? -5.078 6.365 13.143 1.00 90.75 77 ASP A O 1
ATOM 602 N N . TYR A 1 78 ? -4.636 5.336 11.195 1.00 89.38 78 TYR A N 1
ATOM 603 C CA . TYR A 1 78 ? -5.918 5.673 10.569 1.00 89.38 78 TYR A CA 1
ATOM 604 C C . TYR A 1 78 ? -7.100 5.077 11.333 1.00 89.38 78 TYR A C 1
ATOM 606 O O . TYR A 1 78 ? -8.052 5.793 11.639 1.00 89.38 78 TYR A O 1
ATOM 614 N N . LEU A 1 79 ? -7.032 3.797 11.702 1.00 93.00 79 LEU A N 1
ATOM 615 C CA . LEU A 1 79 ? -8.092 3.132 12.460 1.00 93.00 79 LEU A CA 1
ATOM 616 C C . LEU A 1 79 ? -8.269 3.744 13.851 1.00 93.00 79 LEU A C 1
ATOM 618 O O . LEU A 1 79 ? -9.401 3.997 14.253 1.00 93.00 79 LEU A O 1
ATOM 622 N N . ARG A 1 80 ? -7.176 4.055 14.558 1.00 93.31 80 ARG A N 1
ATOM 623 C CA . ARG A 1 80 ? -7.234 4.772 15.843 1.00 93.31 80 ARG A CA 1
ATOM 624 C C . ARG A 1 80 ? -7.848 6.160 15.691 1.00 93.31 80 ARG A C 1
ATOM 626 O O . ARG A 1 80 ? -8.612 6.584 16.553 1.00 93.31 80 ARG A O 1
ATOM 633 N N . GLY A 1 81 ? -7.520 6.869 14.610 1.00 89.94 81 GLY A N 1
ATOM 634 C CA . GLY A 1 81 ? -8.141 8.145 14.263 1.00 89.94 81 GLY A CA 1
ATOM 635 C C . GLY A 1 81 ? -9.653 8.006 14.115 1.00 89.94 81 GLY A C 1
ATOM 636 O O . GLY A 1 81 ? -10.393 8.675 14.830 1.00 89.94 81 GLY A O 1
ATOM 637 N N . ILE A 1 82 ? -10.097 7.068 13.277 1.00 90.56 82 ILE A N 1
ATOM 638 C CA . ILE A 1 82 ? -11.517 6.789 13.021 1.00 90.56 82 ILE A CA 1
ATOM 639 C C . ILE A 1 82 ? -12.248 6.397 14.312 1.00 90.56 82 ILE A C 1
ATOM 641 O O . ILE A 1 82 ? -13.298 6.958 14.616 1.00 90.56 82 ILE A O 1
ATOM 645 N N . GLN A 1 83 ? -11.683 5.480 15.102 1.00 93.06 83 GLN A N 1
ATOM 646 C CA . GLN A 1 83 ? -12.250 5.056 16.389 1.00 93.06 83 GLN A CA 1
ATOM 647 C C . GLN A 1 83 ? -12.352 6.212 17.392 1.00 93.06 83 GLN A C 1
ATOM 649 O O . GLN A 1 83 ? -13.284 6.254 18.187 1.00 93.06 83 GLN A O 1
ATOM 654 N N . GLY A 1 84 ? -11.415 7.160 17.338 1.00 93.25 84 GLY A N 1
ATOM 655 C CA . GLY A 1 84 ? -11.434 8.383 18.138 1.00 93.25 84 GLY A CA 1
ATOM 656 C C . GLY A 1 84 ? -12.271 9.521 17.546 1.00 93.25 84 GLY A C 1
ATOM 657 O O . GLY A 1 84 ? -12.133 10.650 18.010 1.00 93.25 84 GLY A O 1
ATOM 658 N N . GLY A 1 85 ? -13.071 9.276 16.501 1.00 88.25 85 GLY A N 1
ATOM 659 C CA . GLY A 1 85 ? -13.883 10.305 15.837 1.00 88.25 85 GLY A CA 1
ATOM 660 C C . GLY A 1 85 ? -13.076 11.348 15.052 1.00 88.25 85 GLY A C 1
ATOM 661 O O . GLY A 1 85 ? -13.621 12.372 14.646 1.00 88.25 85 GLY A O 1
ATOM 662 N N . ARG A 1 86 ? -11.779 11.112 14.825 1.00 84.00 86 ARG A N 1
ATOM 663 C CA . ARG A 1 86 ? -10.890 12.003 14.072 1.00 84.00 86 ARG A CA 1
ATOM 664 C C . ARG A 1 86 ? -10.838 11.600 12.605 1.00 84.00 86 ARG A C 1
ATOM 666 O O . ARG A 1 86 ? -10.101 10.692 12.219 1.00 84.00 86 ARG A O 1
ATOM 673 N N . PHE A 1 87 ? -11.558 12.350 11.783 1.00 77.81 87 PHE A N 1
ATOM 674 C CA . PHE A 1 87 ? -11.453 12.315 10.327 1.00 77.81 87 PHE A CA 1
ATOM 675 C C . PHE A 1 87 ? -10.655 13.539 9.890 1.00 77.81 87 PHE A C 1
ATOM 677 O O . PHE A 1 87 ? -11.223 14.599 9.641 1.00 77.81 87 PHE A O 1
ATOM 684 N N . HIS A 1 88 ? -9.325 13.419 9.890 1.00 64.94 88 HIS A N 1
ATOM 685 C CA . HIS A 1 88 ? -8.473 14.525 9.465 1.00 64.94 88 HIS A CA 1
ATOM 686 C C . HIS A 1 88 ? -8.808 14.884 8.010 1.00 64.94 88 HIS A C 1
ATOM 688 O O . HIS A 1 88 ? -8.928 13.973 7.180 1.00 64.94 88 HIS A O 1
ATOM 694 N N . PRO A 1 89 ? -8.956 16.180 7.690 1.00 62.97 89 PRO A N 1
ATOM 695 C CA . PRO A 1 89 ? -8.948 16.629 6.309 1.00 62.97 89 PRO A CA 1
ATOM 696 C C . PRO A 1 89 ? -7.679 16.149 5.594 1.00 62.97 89 PRO A C 1
ATOM 698 O O . PRO A 1 89 ? -6.709 15.713 6.223 1.00 62.97 89 PRO A O 1
ATOM 701 N N . ARG A 1 90 ? -7.691 16.214 4.261 1.00 63.25 90 ARG A N 1
ATOM 702 C CA . ARG A 1 90 ? -6.481 16.000 3.460 1.00 63.25 90 ARG A CA 1
ATOM 703 C C . ARG A 1 90 ? -5.317 16.804 4.036 1.00 63.25 90 ARG A C 1
ATOM 705 O O . ARG A 1 90 ? -5.460 17.996 4.232 1.00 63.25 90 ARG A O 1
ATOM 712 N N . GLN A 1 91 ? -4.171 16.158 4.227 1.00 62.16 91 GLN A N 1
ATOM 713 C CA . GLN A 1 91 ? -2.908 16.830 4.566 1.00 62.16 91 GLN A CA 1
ATOM 714 C C . GLN A 1 91 ? -1.959 16.922 3.359 1.00 62.16 91 GLN A C 1
ATOM 716 O O . GLN A 1 91 ? -0.828 17.388 3.472 1.00 62.16 91 GLN A O 1
ATOM 721 N N . ASP A 1 92 ? -2.355 16.382 2.206 1.00 61.22 92 ASP A N 1
ATOM 722 C CA . ASP A 1 92 ? -1.589 16.439 0.970 1.00 61.22 92 ASP A CA 1
ATOM 723 C C . ASP A 1 92 ? -1.799 17.775 0.253 1.00 61.22 92 ASP A C 1
ATOM 725 O O . ASP A 1 92 ? -2.921 18.178 -0.046 1.00 61.22 92 ASP A O 1
ATOM 729 N N . THR A 1 93 ? -0.683 18.428 -0.071 1.00 53.53 93 THR A N 1
ATOM 730 C CA . THR A 1 93 ? -0.631 19.636 -0.890 1.00 53.53 93 THR A CA 1
ATOM 731 C C . THR A 1 93 ? -1.134 19.329 -2.301 1.00 53.53 93 THR A C 1
ATOM 733 O O . THR A 1 93 ? -0.449 18.717 -3.121 1.00 53.53 93 THR A O 1
ATOM 736 N N . GLY A 1 94 ? -2.371 19.724 -2.589 1.00 64.75 94 GLY A N 1
ATOM 737 C CA . GLY A 1 94 ? -2.966 19.611 -3.915 1.00 64.75 94 GLY A CA 1
ATOM 738 C C . GLY A 1 94 ? -4.479 19.821 -3.899 1.00 64.75 94 GLY A C 1
ATOM 739 O O . GLY A 1 94 ? -5.119 19.614 -2.866 1.00 64.75 94 GLY A O 1
ATOM 740 N N . PRO A 1 95 ? -5.076 20.206 -5.041 1.00 72.25 95 PRO A N 1
ATOM 741 C CA . PRO A 1 95 ? -6.513 20.424 -5.119 1.00 72.25 95 PRO A CA 1
ATOM 742 C C . PRO A 1 95 ? -7.272 19.145 -4.758 1.00 72.25 95 PRO A C 1
ATOM 744 O O . PRO A 1 95 ? -6.846 18.030 -5.090 1.00 72.25 95 PRO A O 1
ATOM 747 N N . CYS A 1 96 ? -8.416 19.311 -4.090 1.00 78.12 96 CYS A N 1
ATOM 748 C CA . CYS A 1 96 ? -9.350 18.213 -3.874 1.00 78.12 96 CYS A CA 1
ATOM 749 C C . CYS A 1 96 ? -9.688 17.574 -5.237 1.00 78.12 96 CYS A C 1
ATOM 751 O O . CYS A 1 96 ? -9.986 18.304 -6.187 1.00 78.12 96 CYS A O 1
ATOM 753 N N . PRO A 1 97 ? -9.615 16.240 -5.391 1.00 80.44 97 PRO A N 1
ATOM 754 C CA . PRO A 1 97 ? -9.846 15.620 -6.685 1.00 80.44 97 PRO A CA 1
ATOM 755 C C . PRO A 1 97 ? -11.280 15.842 -7.166 1.00 80.44 97 PRO A C 1
ATOM 757 O O . PRO A 1 97 ? -12.218 15.704 -6.386 1.00 80.44 97 PRO A O 1
ATOM 760 N N . ALA A 1 98 ? -11.462 16.074 -8.469 1.00 83.81 98 ALA A N 1
ATOM 761 C CA . ALA A 1 98 ? -12.782 16.310 -9.068 1.00 83.81 98 ALA A CA 1
ATOM 762 C C . ALA A 1 98 ? -13.776 15.148 -8.864 1.00 83.81 98 ALA A C 1
ATOM 764 O O . ALA A 1 98 ? -14.985 15.340 -8.931 1.00 83.81 98 ALA A O 1
ATOM 765 N N . TYR A 1 99 ? -13.275 13.940 -8.596 1.00 85.88 99 TYR A N 1
ATOM 766 C CA . TYR A 1 99 ? -14.093 12.767 -8.292 1.00 85.88 99 TYR A CA 1
ATOM 767 C C . TYR A 1 99 ? -14.539 12.685 -6.817 1.00 85.88 99 TYR A C 1
ATOM 769 O O . TYR A 1 99 ? -15.215 11.728 -6.439 1.00 85.88 99 TYR A O 1
ATOM 777 N N . CYS A 1 100 ? -14.153 13.631 -5.953 1.00 85.06 100 CYS A N 1
ATOM 778 C CA . CYS A 1 100 ? -14.555 13.642 -4.547 1.00 85.06 100 CYS A CA 1
ATOM 779 C C . CYS A 1 100 ? -16.009 14.118 -4.398 1.00 85.06 100 CYS A C 1
ATOM 781 O O . CYS A 1 100 ? -16.294 15.313 -4.450 1.00 85.06 100 CYS A O 1
ATOM 783 N N . GLY A 1 101 ? -16.930 13.190 -4.127 1.00 85.06 101 GLY A N 1
ATOM 784 C CA . GLY A 1 101 ? -18.352 13.504 -3.917 1.00 85.06 101 GLY A CA 1
ATOM 785 C C . GLY A 1 101 ? -18.656 14.375 -2.688 1.00 85.06 101 GLY A C 1
ATOM 786 O O . GLY A 1 101 ? -19.772 14.862 -2.552 1.00 85.06 101 GLY A O 1
ATOM 787 N N . PHE A 1 102 ? -17.677 14.597 -1.805 1.00 84.44 102 PHE A N 1
ATOM 788 C CA . PHE A 1 102 ? -17.825 15.409 -0.592 1.00 84.44 102 PHE A CA 1
ATOM 789 C C . PHE A 1 102 ? -17.199 16.799 -0.711 1.00 84.44 102 PHE A C 1
ATOM 791 O O . PHE A 1 102 ? -17.139 17.516 0.283 1.00 84.44 102 PHE A O 1
ATOM 798 N N . MET A 1 103 ? -16.737 17.201 -1.899 1.00 79.75 103 MET A N 1
ATOM 799 C CA . MET A 1 103 ? -16.051 18.482 -2.108 1.00 79.75 103 MET A CA 1
ATOM 800 C C . MET A 1 103 ? -16.867 19.698 -1.631 1.00 79.75 103 MET A C 1
ATOM 802 O O . MET A 1 103 ? -16.286 20.671 -1.173 1.00 79.75 103 MET A O 1
ATOM 806 N N . THR A 1 104 ? -18.199 19.637 -1.684 1.00 78.94 104 THR A N 1
ATOM 807 C CA . THR A 1 104 ? -19.091 20.729 -1.249 1.00 78.94 104 THR A CA 1
ATOM 808 C C . THR A 1 104 ? -19.333 20.782 0.262 1.00 78.94 104 THR A C 1
ATOM 810 O O . THR A 1 104 ? -19.783 21.804 0.771 1.00 78.94 104 THR A O 1
ATOM 813 N N . VAL A 1 105 ? -19.066 19.690 0.986 1.00 81.75 105 VAL A N 1
ATOM 814 C CA . VAL A 1 105 ? -19.312 19.567 2.438 1.00 81.75 105 VAL A CA 1
ATOM 815 C C . VAL A 1 105 ? -18.004 19.553 3.228 1.00 81.75 105 VAL A C 1
ATOM 817 O O . VAL A 1 105 ? -17.965 19.948 4.393 1.00 81.75 105 VAL A O 1
ATOM 820 N N . CYS A 1 106 ? -16.922 19.099 2.597 1.00 75.62 106 CYS A N 1
ATOM 821 C CA . CYS A 1 106 ? -15.582 19.102 3.150 1.00 75.62 106 CYS A CA 1
ATOM 822 C C . CYS A 1 106 ? -15.162 20.557 3.386 1.00 75.62 106 CYS A C 1
ATOM 824 O O . CYS A 1 106 ? -14.809 21.269 2.455 1.00 75.62 106 CYS A O 1
ATOM 826 N N . ARG A 1 107 ? -15.208 21.010 4.643 1.00 66.31 107 ARG A N 1
ATOM 827 C CA . ARG A 1 107 ? -14.776 22.353 5.074 1.00 66.31 107 ARG A CA 1
ATOM 828 C C . ARG A 1 107 ? -13.249 22.518 5.052 1.00 66.31 107 ARG A C 1
ATOM 830 O O . ARG A 1 107 ? -12.691 23.200 5.906 1.00 66.31 107 ARG A O 1
ATOM 837 N N . PHE A 1 108 ? -12.573 21.815 4.148 1.00 68.12 108 PHE A N 1
ATOM 838 C CA . PHE A 1 108 ? -11.141 21.946 3.960 1.00 68.12 108 PHE A CA 1
ATOM 839 C C . PHE A 1 108 ? -10.873 23.296 3.302 1.00 68.12 108 PHE A C 1
ATOM 841 O O . PHE A 1 108 ? -11.283 23.532 2.167 1.00 68.12 108 PHE A O 1
ATOM 848 N N . ASP A 1 109 ? -10.220 24.175 4.049 1.00 63.31 109 ASP A N 1
ATOM 849 C CA . ASP A 1 109 ? -9.806 25.494 3.602 1.00 63.31 109 ASP A CA 1
ATOM 850 C C . ASP A 1 109 ? -8.282 25.550 3.676 1.00 63.31 109 ASP A C 1
ATOM 852 O O . ASP A 1 109 ? -7.709 25.544 4.767 1.00 63.31 109 ASP A O 1
ATOM 856 N N . ALA A 1 110 ? -7.638 25.578 2.509 1.00 58.03 110 ALA A N 1
ATOM 857 C CA . ALA A 1 110 ? -6.186 25.615 2.403 1.00 58.03 110 ALA A CA 1
ATOM 858 C C . ALA A 1 110 ? -5.582 26.861 3.082 1.00 58.03 110 ALA A C 1
ATOM 860 O O . ALA A 1 110 ? -4.480 26.770 3.613 1.00 58.03 110 ALA A O 1
ATOM 861 N N . LEU A 1 111 ? -6.307 27.990 3.150 1.00 54.44 111 LEU A N 1
ATOM 862 C CA . LEU A 1 111 ? -5.822 29.204 3.825 1.00 54.44 111 LEU A CA 1
ATOM 863 C C . LEU A 1 111 ? -5.855 29.102 5.356 1.00 54.44 111 LEU A C 1
ATOM 865 O O . LEU A 1 111 ? -5.177 29.871 6.033 1.00 54.44 111 LEU A O 1
ATOM 869 N N . ARG A 1 112 ? -6.639 28.177 5.924 1.00 54.28 112 ARG A N 1
ATOM 870 C CA . ARG A 1 112 ? -6.745 28.018 7.382 1.00 54.28 112 ARG A CA 1
ATOM 871 C C . ARG A 1 112 ? -5.580 27.218 7.970 1.00 54.28 112 ARG A C 1
ATOM 873 O O . ARG A 1 112 ? -5.298 27.365 9.152 1.00 54.28 112 ARG A O 1
ATOM 880 N N . GLU A 1 113 ? -4.917 26.390 7.162 1.00 50.69 113 GLU A N 1
ATOM 881 C CA . GLU A 1 113 ? -3.783 25.554 7.588 1.00 50.69 113 GLU A CA 1
ATOM 882 C C . GLU A 1 113 ? -2.413 26.221 7.347 1.00 50.69 113 GLU A C 1
ATOM 884 O O . GLU A 1 113 ? -1.435 25.824 7.970 1.00 50.69 113 GLU A O 1
ATOM 889 N N . GLU A 1 114 ? -2.329 27.291 6.542 1.00 45.28 114 GLU A N 1
ATOM 890 C CA . GLU A 1 114 ? -1.109 28.118 6.409 1.00 45.28 114 GLU A CA 1
ATOM 891 C C . GLU A 1 114 ? -0.893 29.087 7.597 1.00 45.28 114 GLU A C 1
ATOM 893 O O . GLU A 1 114 ? 0.142 29.744 7.688 1.00 45.28 114 GLU A O 1
ATOM 898 N N . GLY A 1 115 ? -1.856 29.178 8.524 1.00 40.41 115 GLY A N 1
ATOM 899 C CA . GLY A 1 115 ? -1.840 30.117 9.653 1.00 40.41 115 GLY A CA 1
ATOM 900 C C . GLY A 1 115 ? -1.335 29.571 10.995 1.00 40.41 115 GLY A C 1
ATOM 901 O O . GLY A 1 115 ? -1.257 30.347 11.944 1.00 40.41 115 GLY A O 1
ATOM 902 N N . GLU A 1 116 ? -1.011 28.277 11.114 1.00 44.19 116 GLU A N 1
ATOM 903 C CA . GLU A 1 116 ? -0.592 27.668 12.397 1.00 44.19 116 GLU A CA 1
ATOM 904 C C . GLU A 1 116 ? 0.937 27.542 12.581 1.00 44.19 116 GLU A C 1
ATOM 906 O O . GLU A 1 116 ? 1.381 27.263 13.690 1.00 44.19 116 GLU A O 1
ATOM 911 N N . ASP A 1 117 ? 1.758 27.868 11.573 1.00 44.88 117 ASP A N 1
ATOM 912 C CA . ASP A 1 117 ? 3.237 27.932 11.682 1.00 44.88 117 ASP A CA 1
ATOM 913 C C . ASP A 1 117 ? 3.753 29.343 12.061 1.00 44.88 117 ASP A C 1
ATOM 915 O O . ASP A 1 117 ? 4.875 29.748 11.750 1.00 44.88 117 ASP A O 1
ATOM 919 N N . GLY A 1 118 ? 2.907 30.124 12.738 1.00 43.91 118 GLY A N 1
ATOM 920 C CA . GLY A 1 118 ? 3.139 31.531 13.054 1.00 43.91 118 GLY A CA 1
ATOM 921 C C . GLY A 1 118 ? 2.924 31.912 14.517 1.00 43.91 118 GLY A C 1
ATOM 922 O O . GLY A 1 118 ? 2.487 33.032 14.760 1.00 43.91 118 GLY A O 1
ATOM 923 N N . SER A 1 119 ? 3.202 31.042 15.496 1.00 36.81 119 SER A N 1
ATOM 924 C CA . SER A 1 119 ? 3.327 31.486 16.897 1.00 36.81 119 SER A CA 1
ATOM 925 C C . SER A 1 119 ? 4.025 30.481 17.827 1.00 36.81 119 SER A C 1
ATOM 927 O O . SER A 1 119 ? 3.448 29.444 18.146 1.00 36.81 119 SER A O 1
ATOM 929 N N . HIS A 1 120 ? 5.183 30.938 18.334 1.00 35.88 120 HIS A N 1
ATOM 930 C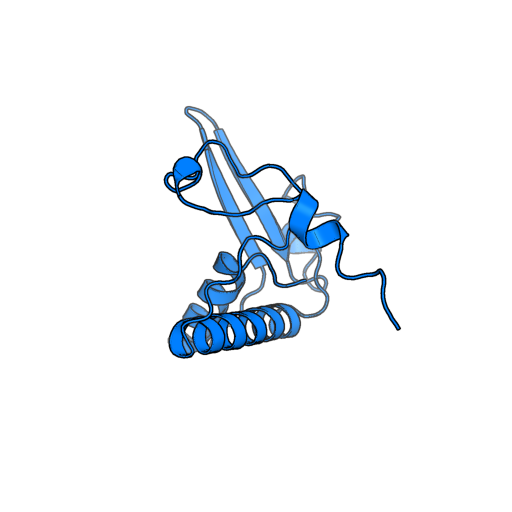 CA . HIS A 1 120 ? 6.000 30.511 19.491 1.00 35.88 120 HIS A CA 1
ATOM 931 C C . HIS A 1 120 ? 7.071 29.433 19.298 1.00 35.88 120 HIS A C 1
ATOM 933 O O . HIS A 1 120 ? 6.753 28.228 19.309 1.00 35.88 120 HIS A O 1
#

Secondary structure (DSSP, 8-state):
-----HHHHHHHHHHHHHS----EEEEEEEETTEEEEEEEEEEGGGGGGGTTSTTGGG-EES-HHHHHHHHHHHHHHHHHHHHTT--PPP-SSSPPPTT-TTTTT----HHHHTTSSS--

Foldseek 3Di:
DQPPQPQLVVQVVCCVVPVDHDFFGWDWDDDPPDTAIGTQAGALVPVVVCVPHPPHPPRHDPDSVVNSVSNVVVVVVVVVCVVVVHDDDDPDPDDDDPPDPCPVVPPDDPVVVVPPVPDD